Protein AF-A0A151B3T8-F1 (afdb_monomer)

Nearest PDB structures (foldseek):
  5j76-assembly1_A  TM=3.427E-01  e=4.678E+00  Colocasia esculenta
  7oic-assembly1_V  TM=3.208E-01  e=2.056E+00  Homo sapiens

Organism: NCBI:txid1121338

Sequence (125 aa):
MKRFMGVSLSLLIVIGALFVNTNVNAEMPPGTVVVGEKAFDLNYLMNPTSADKSYILSYIIQAKEIYVKDYAGKWVRNSDNSLVDDIEKVIPKVTYKNVDGDEVTYDKGDGNVIEEDEFYVVNIY

Structure (mmCIF, N/CA/C/O backbone):
data_AF-A0A151B3T8-F1
#
_entry.id   AF-A0A151B3T8-F1
#
loop_
_atom_site.group_PDB
_atom_site.id
_atom_site.type_symbol
_atom_site.label_atom_id
_atom_site.label_alt_id
_atom_site.label_comp_id
_atom_site.label_asym_id
_atom_site.label_entity_id
_atom_site.label_seq_id
_atom_site.pdbx_PDB_ins_code
_atom_site.Cartn_x
_atom_site.Cartn_y
_atom_site.Cartn_z
_atom_site.occupancy
_atom_site.B_iso_or_equiv
_atom_site.auth_seq_id
_atom_site.auth_comp_id
_atom_site.auth_asym_id
_atom_site.auth_atom_id
_atom_site.pdbx_PDB_model_num
ATOM 1 N N . MET A 1 1 ? -22.503 -16.288 -73.058 1.00 42.41 1 MET A N 1
ATOM 2 C CA . MET A 1 1 ? -21.533 -16.588 -71.982 1.00 42.41 1 MET A CA 1
ATOM 3 C C . MET A 1 1 ? -21.974 -15.855 -70.720 1.00 42.41 1 MET A C 1
ATOM 5 O O . MET A 1 1 ? -22.036 -14.637 -70.739 1.00 42.41 1 MET A O 1
ATOM 9 N N . LYS A 1 2 ? -22.373 -16.586 -69.670 1.00 43.59 2 LYS A N 1
ATOM 10 C CA . LYS A 1 2 ? -22.683 -16.044 -68.332 1.00 43.59 2 LYS A CA 1
ATOM 11 C C . LYS A 1 2 ? -21.375 -15.820 -67.579 1.00 43.59 2 LYS A C 1
ATOM 13 O O . LYS A 1 2 ? -20.596 -16.767 -67.579 1.00 43.59 2 LYS A O 1
ATOM 18 N N . ARG A 1 3 ? -21.208 -14.711 -66.845 1.00 37.31 3 ARG A N 1
ATOM 19 C CA . ARG A 1 3 ? -20.559 -14.723 -65.518 1.00 37.31 3 ARG A CA 1
ATOM 20 C C . ARG A 1 3 ? -21.202 -13.683 -64.601 1.00 37.31 3 ARG A C 1
ATOM 22 O O . ARG A 1 3 ? -21.346 -12.523 -64.960 1.00 37.31 3 ARG A O 1
ATOM 29 N N . PHE A 1 4 ? -21.654 -14.190 -63.462 1.00 41.66 4 PHE A N 1
ATOM 30 C CA . PHE A 1 4 ? -22.334 -13.489 -62.389 1.00 41.66 4 PHE A CA 1
ATOM 31 C C . PHE A 1 4 ? -21.406 -12.441 -61.771 1.00 41.66 4 PHE A C 1
ATOM 33 O O . PHE A 1 4 ? -20.264 -12.746 -61.434 1.00 41.66 4 PHE A O 1
ATOM 40 N N . MET A 1 5 ? -21.918 -11.222 -61.621 1.00 46.50 5 MET A N 1
ATOM 41 C CA . MET A 1 5 ? -21.315 -10.169 -60.812 1.00 46.50 5 MET A CA 1
ATOM 42 C C . MET A 1 5 ? -21.475 -10.607 -59.351 1.00 46.50 5 MET A C 1
ATOM 44 O O . MET A 1 5 ? -22.575 -10.586 -58.802 1.00 46.50 5 MET A O 1
ATOM 48 N N . GLY A 1 6 ? -20.407 -11.170 -58.785 1.00 43.28 6 GLY A N 1
ATOM 49 C CA . GLY A 1 6 ? -20.409 -11.723 -57.437 1.00 43.28 6 GLY A CA 1
ATOM 50 C C . GLY A 1 6 ? -20.535 -10.613 -56.401 1.00 43.28 6 GLY A C 1
ATOM 51 O O . GLY A 1 6 ? -19.664 -9.755 -56.302 1.00 43.28 6 GLY A O 1
ATOM 52 N N . VAL A 1 7 ? -21.615 -10.645 -55.624 1.00 48.47 7 VAL A N 1
ATOM 53 C CA . VAL A 1 7 ? -21.717 -9.914 -54.360 1.00 48.47 7 VAL A CA 1
ATOM 54 C C . VAL A 1 7 ? -20.781 -10.620 -53.379 1.00 48.47 7 VAL A C 1
ATOM 56 O O . VAL A 1 7 ? -21.060 -11.743 -52.964 1.00 48.47 7 VAL A O 1
ATOM 59 N N . SER A 1 8 ? -19.649 -10.001 -53.045 1.00 46.50 8 SER A N 1
ATOM 60 C CA . SER A 1 8 ? -18.819 -10.462 -51.930 1.00 46.50 8 SER A CA 1
ATOM 61 C C . SER A 1 8 ? -19.491 -10.031 -50.631 1.00 46.50 8 SER A C 1
ATOM 63 O O . SER A 1 8 ? -19.376 -8.880 -50.217 1.00 46.50 8 SER A O 1
ATOM 65 N N . LEU A 1 9 ? -20.228 -10.949 -50.008 1.00 37.38 9 LEU A N 1
ATOM 66 C CA . LEU A 1 9 ? -20.669 -10.814 -48.626 1.00 37.38 9 LEU A CA 1
ATOM 67 C C . LEU A 1 9 ? -19.451 -11.101 -47.735 1.00 37.38 9 LEU A C 1
ATOM 69 O O . LEU A 1 9 ? -19.145 -12.257 -47.452 1.00 37.38 9 LEU A O 1
ATOM 73 N N . SER A 1 10 ? -18.703 -10.062 -47.365 1.00 52.44 10 SER A N 1
ATOM 74 C CA . SER A 1 10 ? -17.557 -10.211 -46.467 1.00 52.44 10 SER A CA 1
ATOM 75 C C . SER A 1 10 ? -18.061 -10.559 -45.067 1.00 52.44 10 SER A C 1
ATOM 77 O O . SER A 1 10 ? -18.678 -9.739 -44.389 1.00 52.44 10 SER A O 1
ATOM 79 N N . LEU A 1 11 ? -17.831 -11.804 -44.656 1.00 39.47 11 LEU A N 1
ATOM 80 C CA . LEU A 1 11 ? -18.132 -12.295 -43.319 1.00 39.47 11 LEU A CA 1
ATOM 81 C C . LEU A 1 11 ? -17.085 -11.717 -42.349 1.00 39.47 11 LEU A C 1
ATOM 83 O O . LEU A 1 11 ? -15.921 -12.109 -42.390 1.00 39.47 11 LEU A O 1
ATOM 87 N N . LEU A 1 12 ? -17.489 -10.772 -41.495 1.00 44.41 12 LEU A N 1
ATOM 88 C CA . LEU A 1 12 ? -16.688 -10.303 -40.361 1.00 44.41 12 LEU A CA 1
ATOM 89 C C . LEU A 1 12 ? -16.634 -11.431 -39.321 1.00 44.41 12 LEU A C 1
ATOM 91 O O . LEU A 1 12 ? -17.523 -11.548 -38.480 1.00 44.41 12 LEU A O 1
ATOM 95 N N . ILE A 1 13 ? -15.622 -12.293 -39.390 1.00 52.72 13 ILE A N 1
ATOM 96 C CA . ILE A 1 13 ? -15.345 -13.232 -38.303 1.00 52.72 13 ILE A CA 1
ATOM 97 C C . ILE A 1 13 ? -14.497 -12.477 -37.281 1.00 52.72 13 ILE A C 1
ATOM 99 O O . ILE A 1 13 ? -13.280 -12.378 -37.416 1.00 52.72 13 ILE A O 1
ATOM 103 N N . VAL A 1 14 ? -15.154 -11.931 -36.258 1.00 49.62 14 VAL A N 1
ATOM 104 C CA . VAL A 1 14 ? -14.480 -11.540 -35.017 1.00 49.62 14 VAL A CA 1
ATOM 105 C C . VAL A 1 14 ? -14.020 -12.840 -34.359 1.00 49.62 14 VAL A C 1
ATOM 107 O O . VAL A 1 14 ? -14.781 -13.483 -33.640 1.00 49.62 14 VAL A O 1
ATOM 110 N N . ILE A 1 15 ? -12.789 -13.274 -34.641 1.00 50.72 15 ILE A N 1
ATOM 111 C CA . ILE A 1 15 ? -12.122 -14.271 -33.802 1.00 50.72 15 ILE A CA 1
ATOM 112 C C . ILE A 1 15 ? -11.682 -13.510 -32.557 1.00 50.72 15 ILE A C 1
ATOM 114 O O . ILE A 1 15 ? -10.544 -13.067 -32.440 1.00 50.72 15 ILE A O 1
ATOM 118 N N . GLY A 1 16 ? -12.633 -13.295 -31.648 1.00 47.91 16 GLY A N 1
ATOM 119 C CA . GLY A 1 16 ? -12.311 -12.959 -30.277 1.00 47.91 16 GLY A CA 1
ATOM 120 C C . GLY A 1 16 ? -11.570 -14.160 -29.720 1.00 47.91 16 GLY A C 1
ATOM 121 O O . GLY A 1 16 ? -12.188 -15.173 -29.392 1.00 47.91 16 GLY A O 1
ATOM 122 N N . ALA A 1 17 ? -10.243 -14.082 -29.673 1.00 51.47 17 ALA A N 1
ATOM 123 C CA . ALA A 1 17 ? -9.487 -14.918 -28.768 1.00 51.47 17 ALA A CA 1
ATOM 124 C C . ALA A 1 17 ? -9.951 -14.513 -27.367 1.00 51.47 17 ALA A C 1
ATOM 126 O O . ALA A 1 17 ? -9.461 -13.547 -26.792 1.00 51.47 17 ALA A O 1
ATOM 127 N N . LEU A 1 18 ? -10.980 -15.200 -26.865 1.00 43.75 18 LEU A N 1
ATOM 128 C CA . LEU A 1 18 ? -11.342 -15.187 -25.460 1.00 43.75 18 LEU A CA 1
ATOM 129 C C . LEU A 1 18 ? -10.170 -15.848 -24.740 1.00 43.75 18 LEU A C 1
ATOM 131 O O . LEU A 1 18 ? -10.180 -17.048 -24.467 1.00 43.75 18 LEU A O 1
ATOM 135 N N . PHE A 1 19 ? -9.126 -15.068 -24.482 1.00 47.25 19 PHE A N 1
ATOM 136 C CA . PHE A 1 19 ? -8.251 -15.347 -23.368 1.00 47.25 19 PHE A CA 1
ATOM 137 C C . PHE A 1 19 ? -9.141 -15.193 -22.145 1.00 47.25 19 PHE A C 1
ATOM 139 O O . PHE A 1 19 ? -9.384 -14.096 -21.656 1.00 47.25 19 PHE A O 1
ATOM 146 N N . VAL A 1 20 ? -9.721 -16.308 -21.703 1.00 48.94 20 VAL A N 1
ATOM 147 C CA . VAL A 1 20 ? -10.284 -16.396 -20.364 1.00 48.94 20 VAL A CA 1
ATOM 148 C C . VAL A 1 20 ? -9.072 -16.375 -19.447 1.00 48.94 20 VAL A C 1
ATOM 150 O O . VAL A 1 20 ? -8.559 -17.419 -19.049 1.00 48.94 20 VAL A O 1
ATOM 153 N N . ASN A 1 21 ? -8.552 -15.176 -19.196 1.00 44.03 21 ASN A N 1
ATOM 154 C CA . ASN A 1 21 ? -7.640 -14.951 -18.100 1.00 44.03 21 ASN A CA 1
ATOM 155 C C . ASN A 1 21 ? -8.490 -15.192 -16.860 1.00 44.03 21 ASN A C 1
ATOM 157 O O . ASN A 1 21 ? -9.316 -14.370 -16.461 1.00 44.03 21 ASN A O 1
ATOM 161 N N . THR A 1 22 ? -8.389 -16.396 -16.304 1.00 43.75 22 THR A N 1
ATOM 162 C CA . THR A 1 22 ? -8.909 -16.673 -14.975 1.00 43.75 22 THR A CA 1
ATOM 163 C C . THR A 1 22 ? -8.019 -15.908 -14.008 1.00 43.75 22 THR A C 1
ATOM 165 O O . THR A 1 22 ? -7.143 -16.497 -13.375 1.00 43.75 22 THR A O 1
ATOM 168 N N . ASN A 1 23 ? -8.212 -14.592 -13.925 1.00 50.28 23 ASN A N 1
ATOM 169 C CA . ASN A 1 23 ? -7.725 -13.809 -12.810 1.00 50.28 23 ASN A CA 1
ATOM 170 C C . ASN A 1 23 ? -8.487 -14.304 -11.595 1.00 50.28 23 ASN A C 1
ATOM 172 O O . ASN A 1 23 ? -9.592 -13.871 -11.272 1.00 50.28 23 ASN A O 1
ATOM 176 N N . VAL A 1 24 ? -7.904 -15.332 -10.983 1.00 50.00 24 VAL A N 1
ATOM 177 C CA . VAL A 1 24 ? -8.094 -15.658 -9.582 1.00 50.00 24 VAL A CA 1
ATOM 178 C C . VAL A 1 24 ? -8.061 -14.325 -8.854 1.00 50.00 24 VAL A C 1
ATOM 180 O O . VAL A 1 24 ? -7.093 -13.591 -9.017 1.00 50.00 24 VAL A O 1
ATOM 183 N N . ASN A 1 25 ? -9.142 -14.014 -8.139 1.00 54.09 25 ASN A N 1
ATOM 184 C CA . ASN A 1 25 ? -9.270 -12.869 -7.245 1.00 54.09 25 ASN A CA 1
ATOM 185 C C . ASN A 1 25 ? -7.966 -12.675 -6.452 1.00 54.09 25 ASN A C 1
ATOM 187 O O . ASN A 1 25 ? -7.754 -13.347 -5.443 1.00 54.09 25 ASN A O 1
ATOM 191 N N . ALA A 1 26 ? -7.054 -11.849 -6.958 1.00 74.06 26 ALA A N 1
ATOM 192 C CA . ALA A 1 26 ? -5.780 -11.590 -6.322 1.00 74.06 26 ALA A CA 1
ATOM 193 C C . ALA A 1 26 ? -5.966 -10.290 -5.557 1.00 74.06 26 ALA A C 1
ATOM 195 O O . ALA A 1 26 ? -5.996 -9.217 -6.154 1.00 74.06 26 ALA A O 1
ATOM 196 N N . GLU A 1 27 ? -6.174 -10.421 -4.250 1.00 91.19 27 GLU A N 1
ATOM 197 C CA . GLU A 1 27 ? -6.028 -9.328 -3.292 1.00 91.19 27 GLU A CA 1
ATOM 198 C C . GLU A 1 27 ? -4.608 -8.743 -3.382 1.00 91.19 27 GLU A C 1
ATOM 200 O O . GLU A 1 27 ? -3.686 -9.384 -3.904 1.00 91.19 27 GLU A O 1
ATOM 205 N N . MET A 1 28 ? -4.387 -7.561 -2.806 1.00 94.12 28 MET A N 1
ATOM 206 C CA . MET A 1 28 ? -3.039 -7.011 -2.706 1.00 94.12 28 MET A CA 1
ATOM 207 C C . MET A 1 28 ? -2.121 -7.969 -1.922 1.00 94.12 28 MET A C 1
ATOM 209 O O . MET A 1 28 ? -2.551 -8.573 -0.926 1.00 94.12 28 MET A O 1
ATOM 213 N N . PRO A 1 29 ? -0.843 -8.114 -2.322 1.00 94.94 29 PRO A N 1
ATOM 214 C CA . PRO A 1 29 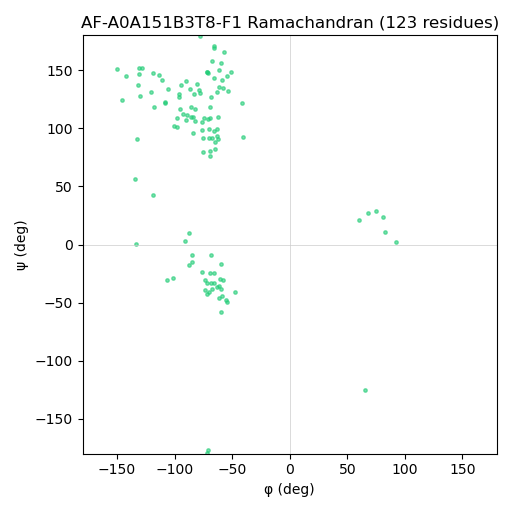? 0.083 -9.020 -1.653 1.00 94.94 29 PRO A CA 1
ATOM 215 C C . PRO A 1 29 ? 0.318 -8.659 -0.174 1.00 94.94 29 PRO A C 1
ATOM 217 O O . PRO A 1 29 ? 0.291 -7.479 0.192 1.00 94.94 29 PRO A O 1
ATOM 220 N N . PRO A 1 30 ? 0.609 -9.640 0.699 1.00 96.25 30 PRO A N 1
ATOM 221 C CA . PRO A 1 30 ? 1.151 -9.369 2.029 1.00 96.25 30 PRO A CA 1
ATOM 222 C C . PRO A 1 30 ? 2.425 -8.517 1.946 1.00 96.25 30 PRO A C 1
ATOM 224 O O . PRO A 1 30 ? 3.224 -8.682 1.028 1.00 96.25 30 PRO A O 1
ATOM 227 N N . GLY A 1 31 ? 2.630 -7.625 2.914 1.00 95.81 31 GLY A N 1
ATOM 228 C CA . GLY A 1 31 ? 3.701 -6.627 2.850 1.00 95.81 31 GLY A CA 1
ATOM 229 C C . GLY A 1 31 ? 3.344 -5.402 2.003 1.00 95.81 31 GLY A C 1
ATOM 230 O O . GLY A 1 31 ? 4.241 -4.719 1.524 1.00 95.81 31 GLY A O 1
ATOM 231 N N . THR A 1 32 ? 2.059 -5.102 1.815 1.00 97.25 32 THR A N 1
ATOM 232 C CA . THR A 1 32 ? 1.605 -3.901 1.096 1.00 97.25 32 THR A CA 1
ATOM 233 C C . THR A 1 32 ? 1.418 -2.724 2.047 1.00 97.25 32 THR A C 1
ATOM 235 O O . THR A 1 32 ? 0.879 -2.878 3.139 1.00 97.25 32 THR A O 1
ATOM 238 N N . VAL A 1 33 ? 1.802 -1.525 1.613 1.00 97.50 33 VAL A N 1
ATOM 239 C CA . VAL A 1 33 ? 1.556 -0.259 2.311 1.00 97.50 33 VAL A CA 1
ATOM 240 C C . VAL A 1 33 ? 0.691 0.640 1.437 1.00 97.50 33 VAL A C 1
ATOM 242 O O . VAL A 1 33 ? 1.111 1.032 0.353 1.00 97.50 33 VAL A O 1
ATOM 245 N N . VAL A 1 34 ? -0.499 0.994 1.918 1.00 97.44 34 VAL A N 1
ATOM 246 C CA . VAL A 1 34 ? -1.435 1.915 1.262 1.00 97.44 34 VAL A CA 1
ATOM 247 C C . VAL A 1 34 ? -1.262 3.321 1.824 1.00 97.44 34 VAL A C 1
ATOM 249 O O . VAL A 1 34 ? -1.346 3.547 3.033 1.00 97.44 34 VAL A O 1
ATOM 252 N N . VAL A 1 35 ? -1.067 4.277 0.920 1.00 95.56 35 VAL A N 1
ATOM 253 C CA . VAL A 1 35 ? -0.864 5.699 1.187 1.00 95.56 35 VAL A CA 1
ATOM 254 C C . VAL A 1 35 ? -1.771 6.498 0.244 1.00 95.56 35 VAL A C 1
ATOM 256 O O . VAL A 1 35 ? -1.402 6.831 -0.884 1.00 95.56 35 VAL A O 1
ATOM 259 N N . GLY A 1 36 ? -2.995 6.790 0.692 1.00 92.31 36 GLY A N 1
ATOM 260 C CA . GLY A 1 36 ? -4.015 7.424 -0.150 1.00 92.31 36 GLY A CA 1
ATOM 261 C C . GLY A 1 36 ? -4.450 6.517 -1.308 1.00 92.31 36 GLY A C 1
ATOM 262 O O . GLY A 1 36 ? -4.857 5.385 -1.082 1.00 92.31 36 GLY A O 1
ATOM 263 N N . GLU A 1 37 ? -4.364 7.014 -2.545 1.00 94.69 37 GLU A N 1
ATOM 264 C CA . GLU A 1 37 ? -4.707 6.275 -3.780 1.00 94.69 37 GLU A CA 1
ATOM 265 C C . GLU A 1 37 ? -3.526 5.457 -4.344 1.00 94.69 37 GLU A C 1
ATOM 267 O O . GLU A 1 37 ? -3.565 4.962 -5.474 1.00 94.69 37 GLU A O 1
ATOM 272 N N . LYS A 1 38 ? -2.440 5.335 -3.576 1.00 95.69 38 LYS A N 1
ATOM 273 C CA . LYS A 1 38 ? -1.253 4.564 -3.945 1.00 95.69 38 LYS A CA 1
ATOM 274 C C . LYS A 1 38 ? -1.013 3.444 -2.955 1.00 95.69 38 LYS A C 1
ATOM 276 O O . LYS A 1 38 ? -1.287 3.587 -1.767 1.00 95.69 38 LYS A O 1
ATOM 281 N N . ALA A 1 39 ? -0.468 2.348 -3.456 1.00 96.75 39 ALA A N 1
ATOM 282 C CA . ALA A 1 39 ? 0.011 1.244 -2.653 1.00 96.75 39 ALA A CA 1
ATOM 283 C C . ALA A 1 39 ? 1.424 0.856 -3.097 1.00 96.75 39 ALA A C 1
ATOM 285 O O . ALA A 1 39 ? 1.810 1.073 -4.244 1.00 96.75 39 ALA A O 1
ATOM 286 N N . PHE A 1 40 ? 2.212 0.306 -2.186 1.00 96.75 40 PHE A N 1
ATOM 287 C CA . PHE A 1 40 ? 3.599 -0.052 -2.453 1.00 96.75 40 PHE A CA 1
ATOM 288 C C . PHE A 1 40 ? 3.950 -1.348 -1.742 1.00 96.75 40 PHE A C 1
ATOM 290 O O . PHE A 1 40 ? 3.514 -1.571 -0.612 1.00 96.75 40 PHE A O 1
ATOM 297 N N . ASP A 1 41 ? 4.789 -2.163 -2.368 1.00 96.12 41 ASP A N 1
ATOM 298 C CA . ASP A 1 41 ? 5.490 -3.225 -1.663 1.00 96.12 41 ASP A CA 1
ATOM 299 C C . ASP A 1 41 ? 6.391 -2.626 -0.572 1.00 96.12 41 ASP A C 1
ATOM 301 O O . ASP A 1 41 ? 7.110 -1.645 -0.790 1.00 96.12 41 ASP A O 1
ATOM 305 N N . LEU A 1 42 ? 6.382 -3.215 0.619 1.00 94.44 42 LEU A N 1
ATOM 306 C CA . LEU A 1 42 ? 7.200 -2.750 1.730 1.00 94.44 42 LEU A CA 1
ATOM 307 C C . LEU A 1 42 ? 8.697 -2.830 1.397 1.00 94.44 42 LEU A C 1
ATOM 309 O O . LEU A 1 42 ? 9.451 -1.931 1.771 1.00 94.44 42 LEU A O 1
ATOM 313 N N . ASN A 1 43 ? 9.138 -3.847 0.652 1.00 93.06 43 ASN A N 1
ATOM 314 C CA . ASN A 1 43 ? 10.534 -3.968 0.228 1.00 93.06 43 ASN A CA 1
ATOM 315 C C . ASN A 1 43 ? 10.909 -2.886 -0.790 1.00 93.06 43 ASN A C 1
ATOM 317 O O . ASN A 1 43 ? 12.035 -2.382 -0.750 1.00 93.06 43 ASN A O 1
ATOM 321 N N . TYR A 1 44 ? 9.960 -2.470 -1.637 1.00 92.31 44 TYR A N 1
ATOM 322 C CA . TYR A 1 44 ? 10.139 -1.311 -2.513 1.00 92.31 44 TYR A CA 1
ATOM 323 C C . TYR A 1 44 ? 10.371 -0.034 -1.695 1.00 92.31 44 TYR A C 1
ATOM 325 O O . TYR A 1 44 ? 11.315 0.717 -1.943 1.00 92.31 44 TYR A O 1
ATOM 333 N N . LEU A 1 45 ? 9.557 0.188 -0.657 1.00 91.62 45 LEU A N 1
ATOM 334 C CA . LEU A 1 45 ? 9.679 1.348 0.235 1.00 91.62 45 LEU A CA 1
ATOM 335 C C . LEU A 1 45 ? 10.961 1.358 1.077 1.00 91.62 45 LEU A C 1
ATOM 337 O O . LEU A 1 45 ? 11.408 2.430 1.488 1.00 91.62 45 LEU A O 1
ATOM 341 N N . MET A 1 46 ? 11.564 0.197 1.338 1.00 89.81 46 MET A N 1
ATOM 342 C CA . MET A 1 46 ? 12.838 0.106 2.057 1.00 89.81 46 MET A CA 1
ATOM 343 C C . MET A 1 46 ? 14.029 0.553 1.204 1.00 89.81 46 MET A C 1
ATOM 345 O O . MET A 1 46 ? 14.993 1.090 1.749 1.00 89.81 46 MET A O 1
ATOM 349 N N . ASN A 1 47 ? 13.966 0.371 -0.118 1.00 89.38 47 ASN A N 1
ATOM 350 C CA . ASN A 1 47 ? 15.043 0.737 -1.042 1.00 89.38 47 ASN A CA 1
ATOM 351 C C . ASN A 1 47 ? 14.533 1.480 -2.295 1.00 89.38 47 ASN A C 1
ATOM 353 O O . ASN A 1 47 ? 14.830 1.063 -3.415 1.00 89.38 47 ASN A O 1
ATOM 357 N N . PRO A 1 48 ? 13.809 2.606 -2.149 1.00 88.06 48 PRO A N 1
ATOM 358 C CA . PRO A 1 48 ? 13.250 3.315 -3.288 1.00 88.06 48 PRO A CA 1
ATOM 359 C C . PRO A 1 48 ? 14.357 4.001 -4.084 1.00 88.06 48 PRO A C 1
ATOM 361 O O . PRO A 1 48 ? 15.345 4.506 -3.524 1.00 88.06 48 PRO A O 1
ATOM 364 N N . THR A 1 49 ? 14.158 4.097 -5.397 1.00 87.88 49 THR A N 1
ATOM 365 C CA . THR A 1 49 ? 15.033 4.898 -6.254 1.00 87.88 49 THR A CA 1
ATOM 366 C C . THR A 1 49 ? 15.026 6.364 -5.804 1.00 87.88 49 THR A C 1
ATOM 368 O O . THR A 1 49 ? 14.079 6.850 -5.178 1.00 87.88 49 THR A O 1
ATOM 371 N N . SER A 1 50 ? 16.078 7.119 -6.130 1.00 85.56 50 SER A N 1
ATOM 372 C CA . SER A 1 50 ? 16.133 8.550 -5.793 1.00 85.56 50 SER A CA 1
ATOM 373 C C . SER A 1 50 ? 14.969 9.353 -6.389 1.00 85.56 50 SER A C 1
ATOM 375 O O . SER A 1 50 ? 14.553 10.335 -5.779 1.00 85.56 50 SER A O 1
ATOM 377 N N . ALA A 1 51 ? 14.442 8.935 -7.545 1.00 82.19 51 ALA A N 1
ATOM 378 C CA . ALA A 1 51 ? 13.295 9.571 -8.187 1.00 82.19 51 ALA A CA 1
ATOM 379 C C . ALA A 1 51 ? 11.979 9.258 -7.455 1.00 82.19 51 ALA A C 1
ATOM 381 O O . ALA A 1 51 ? 11.159 10.153 -7.263 1.00 82.19 51 ALA A O 1
ATOM 382 N N . ASP A 1 52 ? 11.800 8.025 -6.976 1.00 87.50 52 ASP A N 1
ATOM 383 C CA . ASP A 1 52 ? 10.574 7.633 -6.274 1.00 87.50 52 ASP A CA 1
ATOM 384 C C . ASP A 1 52 ? 10.501 8.166 -4.846 1.00 87.50 52 ASP A C 1
ATOM 386 O O . ASP A 1 52 ? 9.408 8.336 -4.316 1.00 87.50 52 ASP A O 1
ATOM 390 N N . LYS A 1 53 ? 11.634 8.473 -4.205 1.00 89.25 53 LYS A N 1
ATOM 391 C CA . LYS A 1 53 ? 11.644 9.008 -2.832 1.00 89.25 53 LYS A CA 1
ATOM 392 C C . LYS A 1 53 ? 10.785 10.260 -2.680 1.00 89.25 53 LYS A C 1
ATOM 394 O O . LYS A 1 53 ? 9.979 10.333 -1.756 1.00 89.25 53 LYS A O 1
ATOM 399 N N . SER A 1 54 ? 10.952 11.246 -3.561 1.00 89.56 54 SER A N 1
ATOM 400 C CA . SER A 1 54 ? 10.170 12.489 -3.503 1.00 89.56 54 SER A CA 1
ATOM 401 C C . SER A 1 54 ? 8.695 12.237 -3.813 1.00 89.56 54 SER A C 1
ATOM 403 O O . SER A 1 54 ? 7.826 12.804 -3.151 1.00 89.56 54 SER A O 1
ATOM 405 N N . TYR A 1 55 ? 8.425 11.346 -4.768 1.00 87.69 55 TYR A N 1
ATOM 406 C CA . TYR A 1 55 ? 7.084 10.907 -5.129 1.00 87.69 55 TYR A CA 1
ATOM 407 C C . TYR A 1 55 ? 6.372 10.270 -3.928 1.00 87.69 55 TYR A C 1
ATOM 409 O O . TYR A 1 55 ? 5.367 10.806 -3.468 1.00 87.69 55 TYR A O 1
ATOM 417 N N . ILE A 1 56 ? 6.941 9.216 -3.338 1.00 91.00 56 ILE A N 1
ATOM 418 C CA . ILE A 1 56 ? 6.415 8.515 -2.156 1.00 91.00 56 ILE A CA 1
ATOM 419 C C . ILE A 1 56 ? 6.205 9.484 -0.985 1.00 91.00 56 ILE A C 1
ATOM 421 O O . ILE A 1 56 ? 5.130 9.505 -0.387 1.00 91.00 56 ILE A O 1
ATOM 425 N N . LEU A 1 57 ? 7.198 10.328 -0.675 1.00 90.56 57 LEU A N 1
ATOM 426 C CA . LEU A 1 57 ? 7.098 11.301 0.418 1.00 90.56 57 LEU A CA 1
ATOM 427 C C . LEU A 1 57 ? 5.933 12.275 0.218 1.00 90.56 57 LEU A C 1
ATOM 429 O O . LEU A 1 57 ? 5.250 12.609 1.184 1.00 90.56 57 LEU A O 1
ATOM 433 N N . SER A 1 58 ? 5.672 12.705 -1.019 1.00 92.00 58 SER A N 1
ATOM 434 C CA . SER A 1 58 ? 4.541 13.589 -1.311 1.00 92.00 58 SER A CA 1
ATOM 435 C C . SER A 1 58 ? 3.193 12.936 -0.996 1.00 92.00 58 SER A C 1
ATOM 437 O O . SER A 1 58 ? 2.311 13.616 -0.469 1.00 92.00 58 SER A O 1
ATOM 439 N N . TYR A 1 59 ? 3.042 11.630 -1.240 1.00 91.56 59 TYR A N 1
ATOM 440 C CA . TYR A 1 59 ? 1.835 10.888 -0.867 1.00 91.56 59 TYR A CA 1
ATOM 441 C C . TYR A 1 59 ? 1.742 10.688 0.640 1.00 91.56 59 TYR A C 1
ATOM 443 O O . TYR A 1 59 ? 0.678 10.914 1.203 1.00 91.56 59 TYR A O 1
ATOM 451 N N . ILE A 1 60 ? 2.849 10.348 1.308 1.00 91.06 60 ILE A N 1
ATOM 452 C CA . ILE A 1 60 ? 2.885 10.181 2.770 1.00 91.06 60 ILE A CA 1
ATOM 453 C C . ILE A 1 60 ? 2.469 11.472 3.481 1.00 91.06 60 ILE A C 1
ATOM 455 O O . ILE A 1 60 ? 1.668 11.427 4.407 1.00 91.06 60 ILE A O 1
ATOM 459 N N . ILE A 1 61 ? 2.967 12.628 3.034 1.00 91.00 61 ILE A N 1
ATOM 460 C CA . ILE A 1 61 ? 2.643 13.930 3.638 1.00 91.00 61 ILE A CA 1
ATOM 461 C C . ILE A 1 61 ? 1.161 14.293 3.451 1.00 91.00 61 ILE A C 1
ATOM 463 O O . ILE A 1 61 ? 0.574 14.955 4.304 1.00 91.00 61 ILE A O 1
ATOM 467 N N . GLN A 1 62 ? 0.557 13.887 2.333 1.00 90.56 62 GLN A N 1
ATOM 468 C CA . GLN A 1 62 ? -0.849 14.166 2.023 1.00 90.56 62 GLN A CA 1
ATOM 469 C C . GLN A 1 62 ? -1.810 13.113 2.590 1.00 90.56 62 GLN A C 1
ATOM 471 O O . GLN A 1 62 ? -3.015 13.365 2.685 1.00 90.56 62 GLN A O 1
ATOM 476 N N . ALA A 1 63 ? -1.300 11.937 2.954 1.00 89.69 63 ALA A N 1
ATOM 477 C CA . ALA A 1 63 ? -2.101 10.853 3.483 1.00 89.69 63 ALA A CA 1
ATOM 478 C C . ALA A 1 63 ? -2.645 11.214 4.865 1.00 89.69 63 ALA A C 1
ATOM 480 O O . ALA A 1 63 ? -1.911 11.573 5.782 1.00 89.69 63 ALA A O 1
ATOM 481 N N . LYS A 1 64 ? -3.965 11.084 5.017 1.00 90.31 64 LYS A N 1
ATOM 482 C CA . LYS A 1 64 ? -4.626 11.229 6.320 1.00 90.31 64 LYS A CA 1
ATOM 483 C C . LYS A 1 64 ? -4.340 10.041 7.235 1.00 90.31 64 LYS A C 1
ATOM 485 O O . LYS A 1 64 ? -4.286 10.211 8.444 1.00 90.31 64 LYS A O 1
ATOM 490 N N . GLU A 1 65 ? -4.189 8.861 6.643 1.00 94.81 65 GLU A N 1
ATOM 491 C CA . GLU A 1 65 ? -3.924 7.595 7.316 1.00 94.81 65 GLU A CA 1
ATOM 492 C C . GLU A 1 65 ? -3.102 6.708 6.373 1.00 94.81 65 GLU A C 1
ATOM 494 O O . GLU A 1 65 ? -3.209 6.833 5.148 1.00 94.81 65 GLU A O 1
ATOM 499 N N . ILE A 1 66 ? -2.285 5.826 6.947 1.00 96.50 66 ILE A N 1
ATOM 500 C CA . ILE A 1 66 ? -1.503 4.824 6.219 1.00 96.50 66 ILE A CA 1
ATOM 501 C C . ILE A 1 66 ? -1.927 3.448 6.724 1.00 96.50 66 ILE A C 1
ATOM 503 O O . ILE A 1 66 ? -1.963 3.215 7.935 1.00 96.50 66 ILE A O 1
ATOM 507 N N . TYR A 1 67 ? -2.217 2.539 5.799 1.00 97.62 67 TYR A N 1
ATOM 508 C CA . TYR A 1 67 ? -2.610 1.166 6.111 1.00 97.62 67 TYR A CA 1
ATOM 509 C C . TYR A 1 67 ? -1.543 0.190 5.634 1.00 97.62 67 TYR A C 1
ATOM 511 O O . TYR A 1 67 ? -0.911 0.416 4.605 1.00 97.62 67 TYR A O 1
ATOM 519 N N . VAL A 1 68 ? -1.342 -0.899 6.368 1.00 97.69 68 VAL A N 1
ATOM 520 C CA . VAL A 1 68 ? -0.339 -1.918 6.046 1.00 97.69 68 VAL A CA 1
ATOM 521 C C . VAL A 1 68 ? -0.993 -3.292 6.074 1.00 97.69 68 VAL A C 1
ATOM 523 O O . VAL A 1 68 ? -1.619 -3.639 7.072 1.00 97.69 68 VAL A O 1
ATOM 526 N N . LYS A 1 69 ? -0.838 -4.080 5.006 1.00 97.25 69 LYS A N 1
ATOM 527 C CA . LYS A 1 69 ? -1.131 -5.518 5.010 1.00 97.25 69 LYS A CA 1
ATOM 528 C C . LYS A 1 69 ? 0.114 -6.223 5.516 1.00 97.25 69 LYS A C 1
ATOM 530 O O . LYS A 1 69 ? 1.142 -6.225 4.840 1.00 97.25 69 LYS A O 1
ATOM 535 N N . ASP A 1 70 ? 0.058 -6.774 6.719 1.00 94.75 70 ASP A N 1
ATOM 536 C CA . ASP A 1 70 ? 1.184 -7.507 7.284 1.00 94.75 70 ASP A CA 1
ATOM 537 C C . ASP A 1 70 ? 1.471 -8.796 6.490 1.00 94.75 70 ASP A C 1
ATOM 539 O O . ASP A 1 70 ? 0.703 -9.220 5.622 1.00 94.75 70 ASP A O 1
ATOM 543 N N . TYR A 1 71 ? 2.593 -9.449 6.788 1.00 94.12 71 TYR A N 1
ATOM 544 C CA . TYR A 1 71 ? 2.962 -10.710 6.134 1.00 94.12 71 TYR A CA 1
ATOM 545 C C . TYR A 1 71 ? 2.055 -11.896 6.511 1.00 94.12 71 TYR A C 1
ATOM 547 O O . TYR A 1 71 ? 2.152 -12.954 5.893 1.00 94.12 71 TYR A O 1
ATOM 555 N N . ALA A 1 72 ? 1.170 -11.736 7.501 1.00 94.25 72 ALA A N 1
ATOM 556 C CA . ALA A 1 72 ? 0.115 -12.691 7.828 1.00 94.25 72 ALA A CA 1
ATOM 557 C C . ALA A 1 72 ? -1.203 -12.393 7.080 1.00 94.25 72 ALA A C 1
ATOM 559 O O . ALA A 1 72 ? -2.190 -13.099 7.292 1.00 94.25 72 ALA A O 1
ATOM 560 N N . GLY A 1 73 ? -1.221 -11.376 6.210 1.00 93.56 73 GLY A N 1
ATOM 561 C CA . GLY A 1 73 ? -2.370 -10.977 5.400 1.00 93.56 73 GLY A CA 1
ATOM 562 C C . GLY A 1 73 ? -3.376 -10.077 6.121 1.00 93.56 73 GLY A C 1
ATOM 563 O O . GLY A 1 73 ? -4.464 -9.863 5.596 1.00 93.56 73 GLY A O 1
ATOM 564 N N . LYS A 1 74 ? -3.057 -9.556 7.311 1.00 95.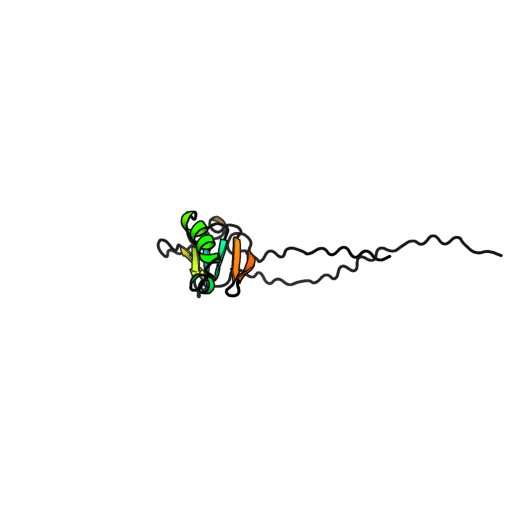81 74 LYS A N 1
ATOM 565 C CA . LYS A 1 74 ? -3.960 -8.691 8.081 1.00 95.81 74 LYS A CA 1
ATOM 566 C C . LYS A 1 74 ? -3.686 -7.224 7.807 1.00 95.81 74 LYS A C 1
ATOM 568 O O . LYS A 1 74 ? -2.539 -6.787 7.824 1.00 95.81 74 LYS A O 1
ATOM 573 N N . TRP A 1 75 ? -4.752 -6.451 7.647 1.00 97.50 75 TRP A N 1
ATOM 574 C CA . TRP A 1 75 ? -4.662 -5.002 7.538 1.00 97.50 75 TRP A CA 1
ATOM 575 C C . TRP A 1 75 ? -4.589 -4.345 8.912 1.00 97.50 75 TRP A C 1
ATOM 577 O O . TRP A 1 75 ? -5.425 -4.596 9.782 1.00 97.50 75 TRP A O 1
ATOM 587 N N . VAL A 1 76 ? -3.600 -3.473 9.085 1.00 97.56 76 VAL A N 1
ATOM 588 C CA . VAL A 1 76 ? -3.400 -2.664 10.287 1.00 97.56 76 VAL A CA 1
ATOM 589 C C . VAL A 1 76 ? -3.248 -1.188 9.941 1.00 97.56 76 VAL A C 1
ATOM 591 O O . VAL A 1 76 ? -2.777 -0.828 8.859 1.00 97.56 76 VAL A O 1
ATOM 594 N N . ARG A 1 77 ? -3.630 -0.313 10.871 1.00 97.06 77 ARG A N 1
ATOM 595 C CA . ARG A 1 77 ? -3.315 1.118 10.794 1.00 97.06 77 ARG A CA 1
ATOM 596 C C . ARG A 1 77 ? -1.876 1.341 11.224 1.00 97.06 77 ARG A C 1
ATOM 598 O O . ARG A 1 77 ? -1.463 0.867 12.277 1.00 97.06 77 ARG A O 1
ATOM 605 N N . ASN A 1 78 ? -1.120 2.111 10.455 1.00 95.12 78 ASN A N 1
ATOM 606 C CA . ASN A 1 78 ? 0.268 2.409 10.800 1.00 95.12 78 ASN A CA 1
ATOM 607 C C . ASN A 1 78 ? 0.392 3.313 12.043 1.00 95.12 78 ASN A C 1
ATOM 609 O O . ASN A 1 78 ? 1.424 3.310 12.707 1.00 95.12 78 ASN A O 1
ATOM 613 N N . SER A 1 79 ? -0.639 4.103 12.354 1.00 94.69 79 SER A N 1
ATOM 614 C CA . SER A 1 79 ? -0.628 5.064 13.463 1.00 94.69 79 SER A CA 1
ATOM 615 C C . SER A 1 79 ? -0.650 4.411 14.851 1.00 94.69 79 SER A C 1
ATOM 617 O O . SER A 1 79 ? 0.057 4.869 15.748 1.00 94.69 79 SER A O 1
ATOM 619 N N . ASP A 1 80 ? -1.438 3.350 15.035 1.00 95.62 80 ASP A N 1
ATOM 620 C CA . ASP A 1 80 ? -1.660 2.699 16.336 1.00 95.62 80 ASP A CA 1
ATOM 621 C C . ASP A 1 80 ? -1.557 1.164 16.300 1.00 95.62 80 ASP A C 1
ATOM 623 O O . ASP A 1 80 ? -1.706 0.508 17.333 1.00 95.62 80 ASP A O 1
ATOM 627 N N . ASN A 1 81 ? -1.273 0.588 15.129 1.00 93.94 81 ASN A N 1
ATOM 628 C CA . ASN A 1 81 ? -1.190 -0.850 14.889 1.00 93.94 81 ASN A CA 1
ATOM 629 C C . ASN A 1 81 ? -2.494 -1.616 15.189 1.00 93.94 81 ASN A C 1
ATOM 631 O O . ASN A 1 81 ? -2.472 -2.829 15.417 1.00 93.94 81 ASN A O 1
ATOM 635 N N . SER A 1 82 ? -3.637 -0.923 15.206 1.00 96.62 82 SER A N 1
ATOM 636 C CA . SER A 1 82 ? -4.954 -1.547 15.324 1.00 96.62 82 SER A CA 1
ATOM 637 C C . SER A 1 82 ? -5.339 -2.270 14.034 1.00 96.62 82 SER A C 1
ATOM 639 O O . SER A 1 82 ? -4.961 -1.854 12.936 1.00 96.62 82 SER A O 1
ATOM 641 N N . LEU A 1 83 ? -6.103 -3.358 14.167 1.00 97.44 83 LEU A N 1
ATOM 642 C CA . LEU A 1 83 ? -6.671 -4.069 13.023 1.00 97.44 83 LEU A CA 1
ATOM 643 C C . LEU A 1 83 ? -7.700 -3.193 12.303 1.00 97.44 83 LEU A C 1
ATOM 645 O O . LEU A 1 83 ? -8.454 -2.443 12.926 1.00 97.44 83 LEU A O 1
ATOM 649 N N . VAL A 1 84 ? -7.732 -3.312 10.980 1.00 96.12 84 VAL A N 1
ATOM 650 C CA . VAL A 1 84 ? -8.713 -2.646 10.125 1.00 96.12 84 VAL A CA 1
ATOM 651 C C . VAL A 1 84 ? -9.786 -3.658 9.745 1.00 96.12 84 VAL A C 1
ATOM 653 O O . VAL A 1 84 ? -9.582 -4.485 8.863 1.00 96.12 84 VAL A O 1
ATOM 656 N N . ASP A 1 85 ? -10.940 -3.580 10.403 1.00 91.12 85 ASP A N 1
ATOM 657 C CA . ASP A 1 85 ? -12.060 -4.496 10.146 1.00 91.12 85 ASP A CA 1
ATOM 658 C C . ASP A 1 85 ? -12.950 -4.042 8.970 1.00 91.12 85 ASP A C 1
ATOM 660 O O . ASP A 1 85 ? -13.755 -4.815 8.455 1.00 91.12 85 ASP A O 1
ATOM 664 N N . ASP A 1 86 ? -12.830 -2.784 8.531 1.00 92.81 86 ASP A N 1
ATOM 665 C CA . ASP A 1 86 ? -13.671 -2.163 7.505 1.00 92.81 86 ASP A CA 1
ATOM 666 C C . ASP A 1 86 ? -12.885 -1.702 6.267 1.00 92.81 86 ASP A C 1
ATOM 668 O O . ASP A 1 86 ? -13.145 -0.625 5.725 1.00 92.81 86 ASP A O 1
ATOM 672 N N . ILE A 1 87 ? -11.951 -2.538 5.793 1.00 92.69 87 ILE A N 1
ATOM 673 C CA . ILE A 1 87 ? -11.048 -2.256 4.657 1.00 92.69 87 ILE A CA 1
ATOM 674 C C . ILE A 1 87 ? -11.776 -1.686 3.431 1.00 92.69 87 ILE A C 1
ATOM 676 O O . ILE A 1 87 ? -11.343 -0.685 2.865 1.00 92.69 87 ILE A O 1
ATOM 680 N N . GLU A 1 88 ? -12.957 -2.218 3.117 1.00 92.38 88 GLU A N 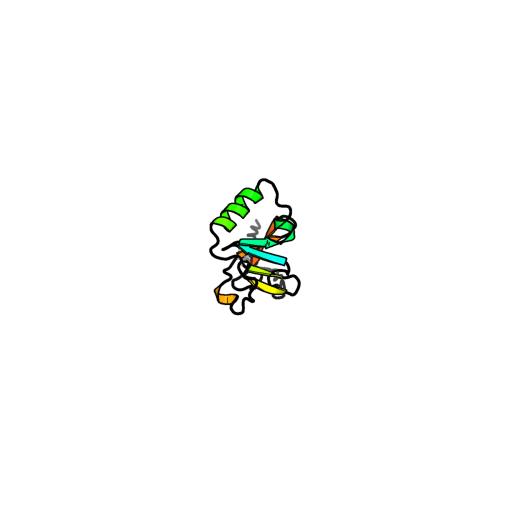1
ATOM 681 C CA . GLU A 1 88 ? -13.846 -1.789 2.029 1.00 92.38 88 GLU A CA 1
ATOM 682 C C . GLU A 1 88 ? -14.324 -0.339 2.118 1.00 92.38 88 GLU A C 1
ATOM 684 O O . GLU A 1 88 ? -14.864 0.202 1.157 1.00 92.38 88 GLU A O 1
ATOM 689 N N . LYS A 1 89 ? -14.208 0.319 3.271 1.00 93.06 89 LYS A N 1
ATOM 690 C CA . LYS A 1 89 ? -14.592 1.727 3.450 1.00 93.06 89 LYS A CA 1
ATOM 691 C C . LYS A 1 89 ? -13.395 2.658 3.435 1.00 93.06 89 LYS A C 1
ATOM 693 O O . LYS A 1 89 ? -13.560 3.816 3.054 1.00 93.06 89 LYS A O 1
ATOM 698 N N . VAL A 1 90 ? -12.238 2.161 3.860 1.00 94.00 90 VAL A N 1
ATOM 699 C CA . VAL A 1 90 ? -11.073 2.992 4.166 1.00 94.00 90 VAL A CA 1
ATOM 700 C C . VAL A 1 90 ? -9.963 2.897 3.127 1.00 94.00 90 VAL A C 1
ATOM 702 O O . VAL A 1 90 ? -9.279 3.891 2.899 1.00 94.00 90 VAL A O 1
ATOM 705 N N . ILE A 1 91 ? -9.814 1.752 2.458 1.00 95.38 91 ILE A N 1
ATOM 706 C CA . ILE A 1 91 ? -8.852 1.570 1.370 1.00 95.38 91 ILE A CA 1
ATOM 707 C C . ILE A 1 91 ? -9.574 1.877 0.050 1.00 95.38 91 ILE A C 1
ATOM 709 O O . ILE A 1 91 ? -10.502 1.148 -0.311 1.00 95.38 91 ILE A O 1
ATOM 713 N N . PRO A 1 92 ? -9.217 2.962 -0.665 1.00 95.19 92 PRO A N 1
ATOM 714 C CA . PRO A 1 92 ? -9.790 3.265 -1.974 1.00 95.19 92 PRO A CA 1
ATOM 715 C C . PRO A 1 92 ? -9.265 2.289 -3.040 1.00 95.19 92 PRO A C 1
ATOM 717 O O . PRO A 1 92 ? -8.464 1.406 -2.752 1.00 95.19 92 PRO A O 1
ATOM 720 N N . LYS A 1 93 ? -9.693 2.466 -4.292 1.00 95.56 93 LYS A N 1
ATOM 721 C CA . LYS A 1 93 ? -8.972 1.906 -5.442 1.00 95.56 93 LYS A CA 1
ATOM 722 C C . LYS A 1 93 ? -7.538 2.449 -5.427 1.00 95.56 93 LYS A C 1
ATOM 724 O O . LYS A 1 93 ? -7.353 3.653 -5.236 1.00 95.56 93 LYS A O 1
ATOM 729 N N . VAL A 1 94 ? -6.547 1.589 -5.645 1.00 96.06 94 VAL A N 1
ATOM 730 C CA . VAL A 1 94 ? -5.130 1.972 -5.564 1.00 96.06 94 VAL A CA 1
ATOM 731 C C . VAL A 1 94 ? -4.335 1.507 -6.773 1.00 96.06 94 VAL A C 1
ATOM 733 O O . VAL A 1 94 ? -4.574 0.435 -7.325 1.00 96.06 94 VAL A O 1
ATOM 736 N N . THR A 1 95 ? -3.334 2.301 -7.153 1.00 95.56 95 THR A N 1
ATOM 737 C CA . THR A 1 95 ? -2.228 1.806 -7.981 1.00 95.56 95 THR A CA 1
ATOM 738 C C . THR A 1 95 ? -1.143 1.274 -7.054 1.00 95.56 95 THR A C 1
ATOM 740 O O . THR A 1 95 ? -0.521 2.053 -6.327 1.00 95.56 95 THR A O 1
ATOM 743 N N . TYR A 1 96 ? -0.945 -0.038 -7.062 1.00 95.06 96 TYR A N 1
ATOM 744 C CA . TYR A 1 96 ? 0.109 -0.731 -6.337 1.00 95.06 96 TYR A CA 1
ATOM 745 C C . TYR A 1 96 ? 1.387 -0.782 -7.168 1.00 95.06 96 TYR A C 1
ATOM 747 O O . TYR A 1 96 ? 1.335 -1.136 -8.342 1.00 95.06 96 TYR A O 1
ATOM 755 N N . LYS A 1 97 ? 2.526 -0.476 -6.549 1.00 94.12 97 LYS A N 1
ATOM 756 C CA . LYS A 1 97 ? 3.852 -0.674 -7.135 1.00 94.12 97 LYS A CA 1
ATOM 757 C C . LYS A 1 97 ? 4.572 -1.836 -6.451 1.00 94.12 97 LYS A C 1
ATOM 759 O O . LYS A 1 97 ? 4.745 -1.811 -5.229 1.00 94.12 97 LYS A O 1
ATOM 764 N N . ASN A 1 98 ? 4.973 -2.838 -7.230 1.00 92.50 98 ASN A N 1
ATOM 765 C CA . ASN A 1 98 ? 5.652 -4.035 -6.731 1.00 92.50 98 ASN A CA 1
ATOM 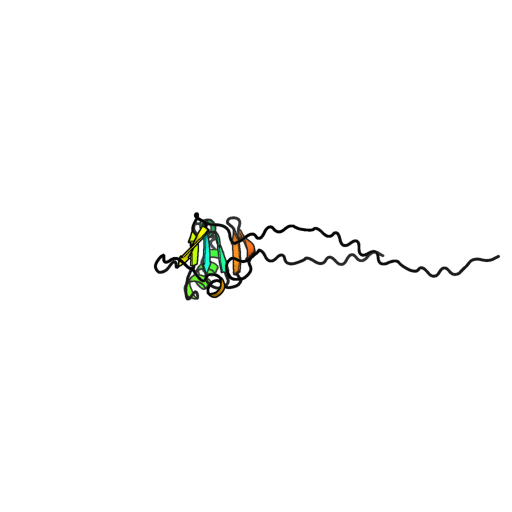766 C C . ASN A 1 98 ? 7.142 -3.768 -6.419 1.00 92.50 98 ASN A C 1
ATOM 768 O O . ASN A 1 98 ? 7.649 -2.662 -6.607 1.00 92.50 98 ASN A O 1
ATOM 772 N N . VAL A 1 99 ? 7.854 -4.794 -5.942 1.00 92.06 99 VAL A N 1
ATOM 773 C CA . VAL A 1 99 ? 9.292 -4.714 -5.621 1.00 92.06 99 VAL A CA 1
ATOM 774 C C . VAL A 1 99 ? 10.179 -4.364 -6.825 1.00 92.06 99 VAL A C 1
ATOM 776 O O . VAL A 1 99 ? 11.208 -3.713 -6.649 1.00 92.06 99 VAL A O 1
ATOM 779 N N . ASP A 1 100 ? 9.766 -4.741 -8.034 1.00 90.00 100 ASP A N 1
ATOM 780 C CA . ASP A 1 100 ? 10.483 -4.480 -9.286 1.00 90.00 100 ASP A CA 1
ATOM 781 C C . ASP A 1 100 ? 10.161 -3.092 -9.874 1.00 90.00 100 ASP A C 1
ATOM 783 O O . ASP A 1 100 ? 10.843 -2.613 -10.781 1.00 90.00 100 ASP A O 1
ATOM 787 N N . GLY A 1 101 ? 9.169 -2.401 -9.305 1.00 88.12 101 GLY A N 1
ATOM 788 C CA . GLY A 1 101 ? 8.704 -1.088 -9.737 1.00 88.12 101 GLY A CA 1
ATOM 789 C C . GLY A 1 101 ? 7.553 -1.115 -10.744 1.00 88.12 101 GLY A C 1
ATOM 790 O O . GLY A 1 101 ? 7.118 -0.038 -11.161 1.00 88.12 101 GLY A O 1
ATOM 791 N N . ASP A 1 102 ? 7.039 -2.294 -11.102 1.00 90.50 102 ASP A N 1
ATOM 792 C CA . ASP A 1 102 ? 5.868 -2.426 -11.968 1.00 90.50 102 ASP A CA 1
ATOM 793 C C . ASP A 1 102 ? 4.599 -2.010 -11.230 1.00 90.50 102 ASP A C 1
ATOM 795 O O . ASP A 1 102 ? 4.459 -2.208 -10.018 1.00 90.50 102 ASP A O 1
ATOM 799 N N . GLU A 1 103 ? 3.650 -1.459 -11.982 1.00 92.12 103 GLU A N 1
ATOM 800 C CA . GLU A 1 103 ? 2.384 -0.981 -11.446 1.00 92.12 103 GLU A CA 1
ATOM 801 C C . GLU A 1 103 ? 1.230 -1.919 -11.807 1.00 92.12 103 GLU A C 1
ATOM 803 O O . GLU A 1 103 ? 1.071 -2.336 -12.952 1.00 92.12 103 GLU A O 1
ATOM 808 N N . VAL A 1 104 ? 0.398 -2.222 -10.813 1.00 92.50 104 VAL A N 1
ATOM 809 C CA . VAL A 1 104 ? -0.844 -2.988 -10.946 1.00 92.50 104 VAL A CA 1
ATOM 810 C C . VAL A 1 104 ? -1.942 -2.223 -10.226 1.00 92.50 104 VAL A C 1
ATOM 812 O O . VAL A 1 104 ? -1.736 -1.698 -9.133 1.00 92.50 104 VAL A O 1
ATOM 815 N N . THR A 1 105 ? -3.125 -2.140 -10.821 1.00 93.50 105 THR A N 1
ATOM 816 C CA . THR A 1 105 ? -4.256 -1.464 -10.185 1.00 93.50 105 THR A CA 1
ATOM 817 C C . THR A 1 105 ? -5.140 -2.480 -9.479 1.00 93.50 105 THR A C 1
ATOM 819 O O . THR A 1 105 ? -5.556 -3.455 -10.096 1.00 93.50 105 THR A O 1
ATOM 822 N N . TYR A 1 106 ? -5.456 -2.224 -8.213 1.00 94.31 106 TYR A N 1
ATOM 823 C CA . TYR A 1 106 ? -6.387 -3.025 -7.420 1.00 94.31 106 TYR A CA 1
ATOM 824 C C . TYR A 1 106 ? -7.655 -2.223 -7.154 1.00 94.31 106 TYR A C 1
ATOM 826 O O . TYR A 1 106 ? -7.600 -1.005 -6.933 1.00 94.31 106 TYR A O 1
ATOM 834 N N . ASP A 1 107 ? -8.799 -2.901 -7.190 1.00 94.00 107 ASP A N 1
ATOM 835 C CA . ASP A 1 107 ? -10.071 -2.309 -6.799 1.00 94.00 107 ASP A CA 1
ATOM 836 C C . ASP A 1 107 ? -10.084 -1.970 -5.297 1.00 94.00 107 ASP A C 1
ATOM 838 O O . ASP A 1 107 ? -9.188 -2.322 -4.524 1.00 94.00 107 ASP A O 1
ATOM 842 N N . LYS A 1 108 ? -11.102 -1.217 -4.890 1.00 94.75 108 LYS A N 1
ATOM 843 C CA . LYS A 1 108 ? -11.315 -0.784 -3.511 1.00 94.75 108 LYS A CA 1
ATOM 844 C C 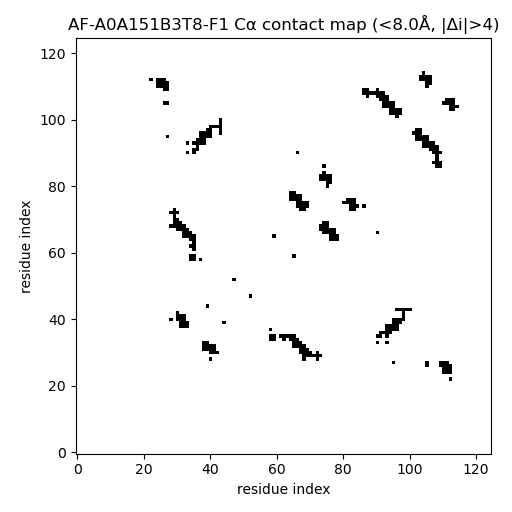. LYS A 1 108 ? -11.249 -1.957 -2.529 1.00 94.75 108 LYS A C 1
ATOM 846 O O . LYS A 1 108 ? -11.673 -3.059 -2.853 1.00 94.75 108 LYS A O 1
ATOM 851 N N . GLY A 1 109 ? -10.780 -1.683 -1.311 1.00 94.62 109 GLY A N 1
ATOM 852 C CA . GLY A 1 109 ? -11.008 -2.586 -0.188 1.00 94.62 109 GLY A CA 1
ATOM 853 C C . GLY A 1 109 ? -10.178 -3.858 -0.189 1.00 94.62 109 GLY A C 1
ATOM 854 O O . GLY A 1 109 ? -10.634 -4.837 0.382 1.00 94.62 109 GLY A O 1
ATOM 855 N N . ASP A 1 110 ? -8.979 -3.834 -0.782 1.00 93.88 110 ASP A N 1
ATOM 856 C CA . ASP A 1 110 ? -8.204 -5.057 -1.058 1.00 93.88 110 ASP A CA 1
ATOM 857 C C . ASP A 1 110 ? -8.857 -5.948 -2.124 1.00 93.88 110 ASP A C 1
ATOM 859 O O . ASP A 1 110 ? -8.688 -7.165 -2.144 1.00 93.88 110 ASP A O 1
ATOM 863 N N . GLY A 1 111 ? -9.620 -5.313 -3.014 1.00 90.44 111 GLY A N 1
ATOM 864 C CA . GLY A 1 111 ? -10.297 -5.962 -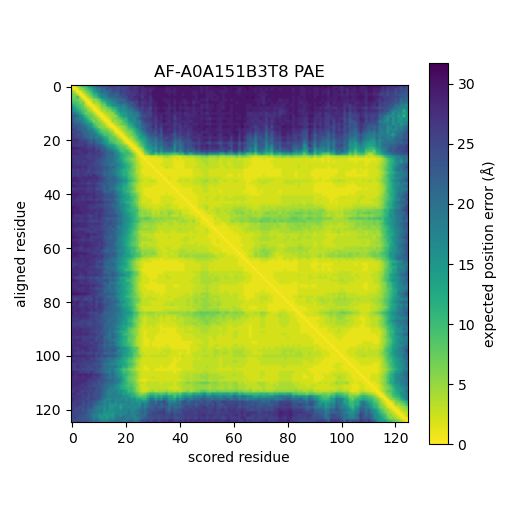4.118 1.00 90.44 111 GLY A CA 1
ATOM 865 C C . GLY A 1 111 ? -9.344 -6.437 -5.211 1.00 90.44 111 GLY A C 1
ATOM 866 O O . GLY A 1 111 ? -8.123 -6.322 -5.130 1.00 90.44 111 GLY A O 1
ATOM 867 N N . ASN A 1 112 ? -9.933 -6.979 -6.269 1.00 91.56 112 ASN A N 1
ATOM 868 C CA . ASN A 1 112 ? -9.195 -7.648 -7.334 1.00 91.56 112 ASN A CA 1
ATOM 869 C C . ASN A 1 112 ? -8.328 -6.707 -8.164 1.00 91.56 112 ASN A C 1
ATOM 871 O O . ASN A 1 112 ? -8.631 -5.523 -8.324 1.00 91.56 112 ASN A O 1
ATOM 875 N N . VAL A 1 113 ? -7.317 -7.295 -8.803 1.00 90.38 113 VAL A N 1
ATOM 876 C CA . VAL A 1 113 ? -6.617 -6.675 -9.929 1.00 90.38 113 VAL A CA 1
ATOM 877 C C . VAL A 1 113 ? -7.616 -6.258 -11.011 1.00 90.38 113 VAL A C 1
ATOM 879 O O . VAL A 1 113 ? -8.480 -7.035 -11.423 1.00 90.38 113 VAL A O 1
ATOM 882 N N . ILE A 1 114 ? -7.470 -5.024 -11.484 1.00 87.38 114 ILE A N 1
ATOM 883 C CA . ILE A 1 114 ? -8.186 -4.478 -12.632 1.00 87.38 114 ILE A CA 1
ATOM 884 C C . ILE A 1 114 ? -7.253 -4.590 -13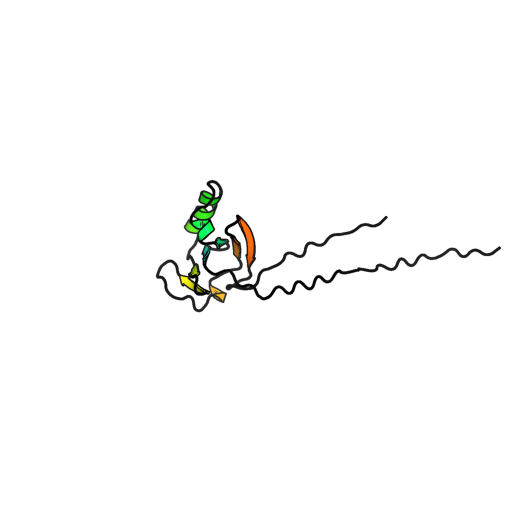.838 1.00 87.38 114 ILE A C 1
ATOM 886 O O . ILE A 1 114 ? -6.267 -3.858 -13.921 1.00 87.38 114 ILE A O 1
ATOM 890 N N . GLU A 1 115 ? -7.562 -5.500 -14.761 1.00 79.81 115 GLU A N 1
ATOM 891 C CA . GLU A 1 115 ? -6.897 -5.546 -16.065 1.00 79.81 115 GLU A CA 1
ATOM 892 C C . GLU A 1 115 ? -7.476 -4.459 -16.976 1.00 79.81 115 GLU A C 1
ATOM 894 O O . GLU A 1 115 ? -8.694 -4.313 -17.098 1.00 79.81 115 GLU A O 1
ATOM 899 N N . GLU A 1 116 ? -6.605 -3.674 -17.606 1.00 63.38 116 GLU A N 1
ATOM 900 C CA . GLU A 1 116 ? -7.009 -2.810 -18.710 1.00 63.38 116 GLU A CA 1
ATOM 901 C C . GLU A 1 116 ? -6.999 -3.656 -19.989 1.00 63.38 116 GLU A C 1
ATOM 903 O O . GLU A 1 116 ? -5.939 -4.074 -20.453 1.00 63.38 116 GLU A O 1
ATOM 908 N N . ASP A 1 117 ? -8.177 -3.950 -20.545 1.00 58.56 117 ASP A N 1
ATOM 909 C CA . ASP A 1 117 ? -8.285 -4.665 -21.819 1.00 58.56 117 ASP A CA 1
ATOM 910 C C . ASP A 1 117 ? -7.643 -3.830 -22.946 1.00 58.56 117 ASP A C 1
ATOM 912 O O . ASP A 1 117 ? -8.185 -2.807 -23.380 1.00 58.56 117 ASP A O 1
ATOM 916 N N . GLU A 1 118 ? -6.495 -4.271 -23.466 1.00 51.00 118 GLU A N 1
ATOM 917 C CA . GLU A 1 118 ? -5.907 -3.697 -24.678 1.00 51.00 118 GLU A CA 1
ATOM 918 C C . GLU A 1 118 ? -6.665 -4.191 -25.925 1.00 51.00 118 GLU A C 1
ATOM 920 O O . GLU A 1 118 ? -6.511 -5.327 -26.379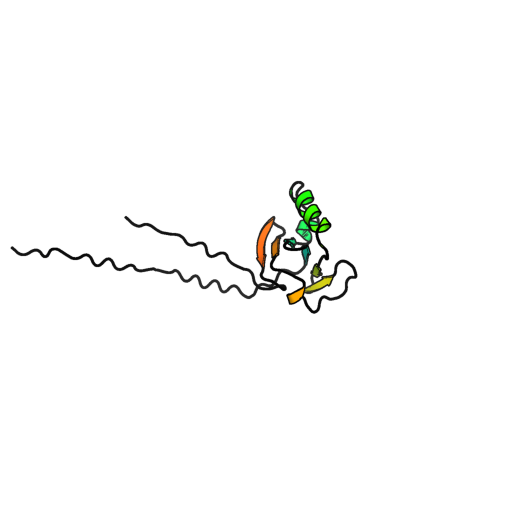 1.00 51.00 118 GLU A O 1
ATOM 925 N N . PHE A 1 119 ? -7.480 -3.325 -26.533 1.00 52.69 119 PHE A N 1
ATOM 926 C CA . PHE A 1 119 ? -8.115 -3.614 -27.823 1.00 52.69 119 PHE A CA 1
ATOM 927 C C . PHE A 1 119 ? -7.158 -3.328 -28.989 1.00 52.69 119 PHE A C 1
ATOM 929 O O . PHE A 1 119 ? -6.834 -2.174 -29.272 1.00 52.69 119 PHE A O 1
ATOM 936 N N . TYR A 1 120 ? -6.788 -4.362 -29.751 1.00 52.22 120 TYR A N 1
ATOM 937 C CA . TYR A 1 120 ? -6.058 -4.208 -31.013 1.00 52.22 120 TYR A CA 1
ATOM 938 C C . TYR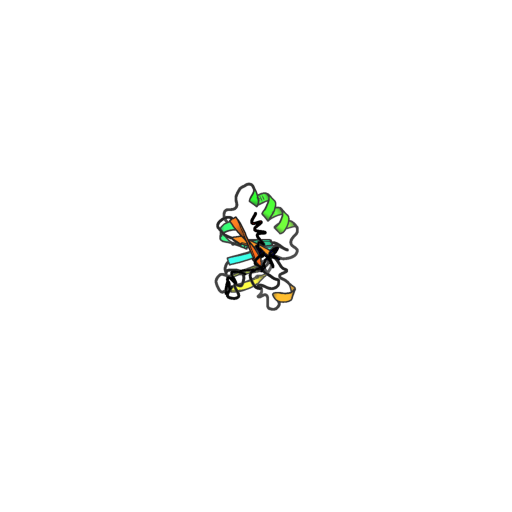 A 1 120 ? -7.019 -4.205 -32.211 1.00 52.22 120 TYR A C 1
ATOM 940 O O . TYR A 1 120 ? -7.676 -5.204 -32.508 1.00 52.22 120 TYR A O 1
ATOM 948 N N . VAL A 1 121 ? -7.075 -3.091 -32.948 1.00 50.06 121 VAL A N 1
ATOM 949 C CA . VAL A 1 121 ? -7.768 -3.021 -34.245 1.00 50.06 121 VAL A CA 1
ATOM 950 C C . VAL A 1 121 ? -6.840 -3.571 -35.330 1.00 50.06 121 VAL A C 1
ATOM 952 O O . VAL A 1 121 ? -5.880 -2.911 -35.725 1.00 50.06 121 VAL A O 1
ATOM 955 N N . VAL A 1 122 ? -7.122 -4.774 -35.836 1.00 60.25 122 VAL A N 1
ATOM 956 C CA . VAL A 1 122 ? -6.405 -5.339 -36.990 1.00 60.25 122 VAL A CA 1
ATOM 957 C C . VAL A 1 122 ? -7.126 -4.934 -38.275 1.00 60.25 122 VAL A C 1
ATOM 959 O O . VAL A 1 122 ? -8.192 -5.458 -38.592 1.00 60.25 122 VAL A O 1
ATOM 962 N N . ASN A 1 123 ? -6.531 -4.013 -39.033 1.00 44.97 123 ASN A N 1
ATOM 963 C CA . ASN A 1 123 ? -6.983 -3.693 -40.387 1.00 44.97 123 ASN A CA 1
ATOM 964 C C . ASN A 1 123 ? -6.336 -4.665 -41.379 1.00 44.97 123 ASN A C 1
ATOM 966 O O . ASN A 1 123 ? -5.112 -4.688 -41.512 1.00 44.97 123 ASN A O 1
ATOM 970 N N . ILE A 1 124 ? -7.153 -5.450 -42.078 1.00 49.31 124 ILE A N 1
ATOM 971 C CA . ILE A 1 124 ? -6.703 -6.372 -43.126 1.00 49.31 124 ILE A CA 1
ATOM 972 C C . ILE A 1 124 ? -7.149 -5.791 -44.475 1.00 49.31 124 ILE A C 1
ATOM 974 O O . ILE A 1 124 ? -8.341 -5.534 -44.654 1.00 49.31 124 ILE A O 1
ATOM 978 N N . TYR A 1 125 ? -6.191 -5.537 -45.374 1.00 54.53 125 TYR A N 1
ATOM 979 C CA . TYR A 1 125 ? -6.412 -5.038 -46.741 1.00 54.53 125 TYR A CA 1
ATOM 980 C C . TYR A 1 125 ? -6.566 -6.183 -47.743 1.00 54.53 125 TYR A C 1
ATOM 982 O O . TYR A 1 125 ? -5.846 -7.197 -47.582 1.00 54.53 125 TYR A O 1
#

Solvent-accessible surface area (backbone atoms only — not comparable to full-atom values): 7652 Å² total; per-residue (Å²): 137,91,79,82,85,77,81,82,81,80,78,84,75,79,77,72,79,77,73,78,73,79,74,65,83,44,48,70,60,59,34,27,37,37,34,58,58,32,27,30,26,49,71,23,70,74,66,56,52,83,74,48,45,62,55,55,48,54,38,55,73,69,29,92,60,43,40,33,27,37,83,86,63,48,44,25,34,70,88,79,66,45,75,53,90,56,40,70,79,73,39,53,50,25,46,31,28,41,70,90,65,52,76,48,39,30,37,46,32,61,27,37,63,57,81,80,84,82,83,79,85,82,86,83,133

Secondary structure (DSSP, 8-state):
--------------------------PPPTTEEEETTEEEEHHHHHS--HHHHHHHHHHHHH-S-EEEE-TTS-EEETTT--B-S-HHHHS-SEEEE-TTS-EEEE-GGG--B------------

pLDDT: mean 80.41, std 20.46, range [37.31, 97.69]

Mean predicted aligned error: 11.53 Å

Foldseek 3Di:
DDDDPDDPPDDPPPPPPPPVPPQPWQFDAAQWKDQPQAIERVLCVVDPDPVCVVVVVVSNVVGPWMWHLHNVRFIATPVPRDTDPCQQVPFAWHFYAYNVRDTWTAHGSSTGTDDDDDDDDDDDD

Radius of gyration: 23.08 Å; Cα contacts (8 Å, |Δi|>4): 183; chains: 1; bounding box: 39×31×88 Å